Protein AF-A0A0F9RFZ1-F1 (afdb_monomer)

pLDDT: mean 83.33, std 10.8, range [53.25, 96.5]

Solvent-accessible surface area (backbone atoms only — not comparable to full-atom values): 6279 Å² total; per-residue (Å²): 114,75,69,63,62,74,68,55,58,34,68,57,28,31,51,51,13,27,52,28,48,44,48,43,53,48,47,67,74,68,56,84,63,95,45,73,70,57,48,46,65,70,37,46,63,35,52,51,48,19,53,51,15,44,50,47,15,57,70,62,29,96,38,65,69,56,31,49,39,51,38,53,52,47,37,49,51,40,46,54,51,41,28,58,75,74,68,67,49,80,86,48,68,68,60,56,50,54,50,52,53,49,55,53,51,44,49,38,44,74,73,61,77,48,131

Foldseek 3Di:
DVVVLVVDDLLVLLLQLLLLVLVLVLCVQPPDDPDPVVNCVVNVVSVVSNVRSLVSLCVRPPHNLLSVLSSVLSNLVSVVCSCVPPVVHDDDVVSVVVNVVSVVVNVCVVVVVDD

Mean predicted aligned error: 7.67 Å

Sequence (115 aa):
MVQFFNAVPWWMYSIIANVAIAFVEYTNRTAKFEHFGEQIWAMWPLILISQFGLFYTWRDGPSFMYAWAFFTTGNIMCRVVSSHFFVGEKLTMTVGFGIALIILGGHFVREGIIK

Structure (mmCIF, N/CA/C/O backbone):
data_AF-A0A0F9RFZ1-F1
#
_entry.id   AF-A0A0F9RFZ1-F1
#
loop_
_atom_site.group_PDB
_atom_site.id
_atom_site.type_symbol
_atom_site.label_atom_id
_atom_site.label_alt_id
_atom_site.label_comp_id
_atom_site.label_asym_id
_atom_site.label_entity_id
_atom_site.label_seq_id
_atom_site.pdbx_PDB_ins_code
_atom_site.Cartn_x
_atom_site.Cartn_y
_atom_site.Cartn_z
_atom_site.occupancy
_atom_site.B_iso_or_equiv
_atom_site.auth_seq_id
_atom_site.auth_comp_id
_atom_site.auth_asym_id
_atom_site.auth_atom_id
_atom_site.pdbx_PDB_model_num
ATOM 1 N N . MET A 1 1 ? 21.235 10.479 -0.027 1.00 54.78 1 MET A N 1
ATOM 2 C CA . MET A 1 1 ? 19.812 10.083 0.109 1.00 54.78 1 MET A CA 1
ATOM 3 C C . MET A 1 1 ? 19.216 9.535 -1.186 1.00 54.78 1 MET A C 1
ATOM 5 O O . MET A 1 1 ? 18.690 8.437 -1.137 1.00 54.78 1 MET A O 1
ATOM 9 N N . VAL A 1 2 ? 19.348 10.202 -2.342 1.00 55.00 2 VAL A N 1
ATOM 10 C CA . VAL A 1 2 ? 18.773 9.721 -3.626 1.00 55.00 2 VAL A CA 1
ATOM 11 C C . VAL A 1 2 ? 19.272 8.325 -4.049 1.00 55.00 2 VAL A C 1
ATOM 13 O O . VAL A 1 2 ? 18.493 7.517 -4.538 1.00 55.00 2 VAL A O 1
ATOM 16 N N . GLN A 1 3 ? 20.542 7.991 -3.792 1.00 56.34 3 GLN A N 1
ATOM 17 C CA . GLN A 1 3 ? 21.099 6.668 -4.124 1.00 56.34 3 GLN A CA 1
ATOM 18 C C . GLN A 1 3 ? 20.525 5.505 -3.299 1.00 56.34 3 GLN A C 1
ATOM 20 O O . GLN A 1 3 ? 20.483 4.391 -3.804 1.00 56.34 3 GLN A O 1
ATOM 25 N N . PHE A 1 4 ? 20.066 5.742 -2.063 1.00 60.62 4 PHE A N 1
ATOM 26 C CA . PHE A 1 4 ? 19.511 4.670 -1.225 1.00 60.62 4 PHE A CA 1
ATOM 27 C C . PHE A 1 4 ? 18.162 4.184 -1.770 1.00 60.62 4 PHE A C 1
ATOM 29 O O . PHE A 1 4 ? 17.901 2.988 -1.806 1.00 60.62 4 PHE A O 1
ATOM 36 N N . PHE A 1 5 ? 17.334 5.105 -2.268 1.00 59.44 5 PHE A N 1
ATOM 37 C CA . PHE A 1 5 ? 16.028 4.768 -2.835 1.00 59.44 5 PHE A CA 1
ATOM 38 C C . PHE A 1 5 ? 16.141 4.043 -4.186 1.00 59.44 5 PHE A C 1
ATOM 40 O O . PHE A 1 5 ? 15.360 3.149 -4.471 1.00 59.44 5 PHE A O 1
ATOM 47 N N . ASN A 1 6 ? 17.176 4.310 -4.982 1.00 63.91 6 ASN A N 1
ATOM 48 C CA . ASN A 1 6 ? 17.389 3.556 -6.223 1.00 63.91 6 ASN A CA 1
ATOM 49 C C . ASN A 1 6 ? 17.886 2.113 -5.997 1.00 63.91 6 ASN A C 1
ATOM 51 O O . ASN A 1 6 ? 17.904 1.331 -6.944 1.00 63.91 6 ASN A O 1
ATOM 55 N N . ALA A 1 7 ? 18.304 1.753 -4.777 1.00 75.50 7 ALA A N 1
ATOM 56 C CA . ALA A 1 7 ? 18.739 0.393 -4.449 1.00 75.50 7 ALA A CA 1
ATOM 57 C C . ALA A 1 7 ? 17.578 -0.525 -4.033 1.00 75.50 7 ALA A C 1
ATOM 59 O O . ALA A 1 7 ? 17.733 -1.746 -4.023 1.00 75.50 7 ALA A O 1
ATOM 60 N N . VAL A 1 8 ? 16.425 0.047 -3.674 1.00 85.62 8 VAL A N 1
ATOM 61 C CA . VAL A 1 8 ? 15.260 -0.722 -3.241 1.00 85.62 8 VAL A CA 1
ATOM 62 C C . VAL A 1 8 ? 14.476 -1.169 -4.481 1.00 85.62 8 VAL A C 1
ATOM 64 O O . VAL A 1 8 ? 14.077 -0.332 -5.288 1.00 85.62 8 VAL A O 1
ATOM 67 N N . PRO A 1 9 ? 14.223 -2.476 -4.659 1.00 91.69 9 PRO A N 1
ATOM 68 C CA . PRO A 1 9 ? 13.394 -2.966 -5.751 1.00 91.69 9 PRO A CA 1
ATOM 69 C C . PRO A 1 9 ? 11.991 -2.342 -5.753 1.00 91.69 9 PRO A C 1
ATOM 71 O O . PRO A 1 9 ? 11.353 -2.243 -4.704 1.00 91.69 9 PRO A O 1
ATOM 74 N N . TRP A 1 10 ? 11.467 -2.010 -6.939 1.00 92.50 10 TRP A N 1
ATOM 75 C CA . TRP A 1 10 ? 10.146 -1.378 -7.114 1.00 92.50 10 TRP A CA 1
ATOM 76 C C . TRP A 1 10 ? 9.013 -2.119 -6.369 1.00 92.50 10 TRP A C 1
ATOM 78 O O . TRP A 1 10 ? 8.128 -1.499 -5.784 1.00 92.50 10 TRP A O 1
ATOM 88 N N . TRP A 1 11 ? 9.062 -3.456 -6.325 1.00 90.50 11 TRP A N 1
ATOM 89 C CA . TRP A 1 11 ? 8.041 -4.285 -5.677 1.00 90.50 11 TRP A CA 1
ATOM 90 C C . TRP A 1 11 ? 8.035 -4.143 -4.148 1.00 90.50 11 TRP A C 1
ATOM 92 O O . TRP A 1 11 ? 6.986 -4.309 -3.526 1.00 90.50 11 TRP A O 1
ATOM 102 N N . MET A 1 12 ? 9.164 -3.787 -3.523 1.00 94.50 12 MET A N 1
ATOM 103 C CA . MET A 1 12 ? 9.220 -3.537 -2.078 1.00 94.50 12 MET A CA 1
ATOM 104 C C . MET A 1 12 ? 8.434 -2.281 -1.705 1.00 94.50 12 MET A C 1
ATOM 106 O O . MET A 1 12 ? 7.746 -2.272 -0.685 1.00 94.50 12 MET A O 1
ATOM 110 N N . TYR A 1 13 ? 8.466 -1.248 -2.548 1.00 94.25 13 TYR A N 1
ATOM 111 C CA . TYR A 1 13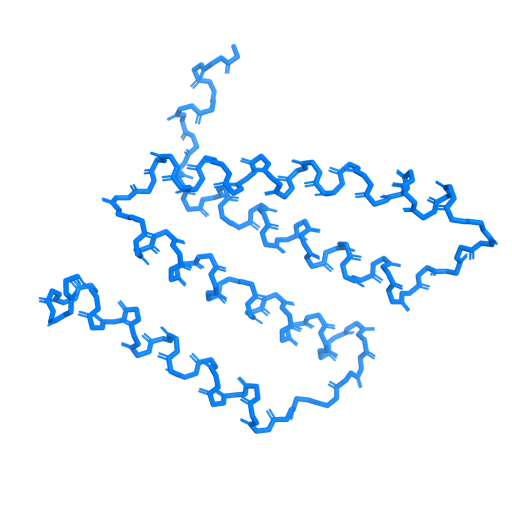 ? 7.640 -0.056 -2.354 1.00 94.25 13 TYR A CA 1
ATOM 112 C C . TYR A 1 13 ? 6.147 -0.377 -2.400 1.00 94.25 13 TYR A C 1
ATOM 114 O O . TYR A 1 13 ? 5.374 0.185 -1.623 1.00 94.25 13 TYR A O 1
ATOM 122 N N . SER A 1 14 ? 5.756 -1.335 -3.241 1.00 93.81 14 SER A N 1
ATOM 123 C CA . SER A 1 14 ? 4.372 -1.799 -3.322 1.00 93.81 14 SER A CA 1
ATOM 124 C C . SER A 1 14 ? 3.940 -2.512 -2.042 1.00 93.81 14 SER A C 1
ATOM 126 O O . SER A 1 14 ? 2.832 -2.297 -1.549 1.00 93.81 14 SER A O 1
ATOM 128 N N . ILE A 1 15 ? 4.831 -3.317 -1.453 1.00 94.75 15 ILE A N 1
ATOM 129 C CA . ILE A 1 15 ? 4.591 -3.962 -0.156 1.00 94.75 15 ILE A CA 1
ATOM 130 C C . ILE A 1 15 ? 4.449 -2.906 0.943 1.00 94.75 15 ILE A C 1
ATOM 132 O O . ILE A 1 15 ? 3.479 -2.949 1.695 1.00 94.75 15 ILE A O 1
ATOM 136 N N . ILE A 1 16 ? 5.367 -1.936 1.011 1.00 95.31 16 ILE A N 1
ATOM 137 C CA . ILE A 1 16 ? 5.316 -0.845 1.999 1.00 95.31 16 ILE A CA 1
ATOM 138 C C . ILE A 1 16 ? 3.995 -0.079 1.887 1.00 95.31 16 ILE A C 1
ATOM 140 O O . ILE A 1 16 ? 3.338 0.155 2.902 1.00 95.31 16 ILE A O 1
ATOM 144 N N . ALA A 1 17 ? 3.576 0.263 0.665 1.00 95.44 17 ALA A N 1
ATOM 145 C CA . ALA A 1 17 ? 2.311 0.948 0.434 1.00 95.44 17 ALA A CA 1
ATOM 146 C C . ALA A 1 17 ? 1.115 0.123 0.922 1.00 95.44 17 ALA A C 1
ATOM 148 O O . ALA A 1 17 ? 0.255 0.641 1.628 1.00 95.44 17 ALA A O 1
ATOM 149 N N . ASN A 1 18 ? 1.073 -1.168 0.593 1.00 95.62 18 ASN A N 1
ATOM 150 C CA . ASN A 1 18 ? -0.022 -2.047 0.993 1.00 95.62 18 ASN A CA 1
ATOM 151 C C . ASN A 1 18 ? -0.106 -2.257 2.505 1.00 95.62 18 ASN A C 1
ATOM 153 O O . ASN A 1 18 ? -1.199 -2.203 3.066 1.00 95.62 18 ASN A O 1
ATOM 157 N N . VAL A 1 19 ? 1.035 -2.433 3.173 1.00 93.69 19 VAL A N 1
ATOM 158 C CA . VAL A 1 19 ? 1.092 -2.536 4.635 1.00 93.69 19 VAL A CA 1
ATOM 159 C C . VAL A 1 19 ? 0.607 -1.237 5.276 1.00 93.69 19 VAL A C 1
ATOM 161 O O . VAL A 1 19 ? -0.248 -1.283 6.156 1.00 93.69 19 VAL A O 1
ATOM 164 N N . ALA A 1 20 ? 1.081 -0.079 4.810 1.00 95.25 20 ALA A N 1
ATOM 165 C CA . ALA A 1 20 ? 0.648 1.212 5.337 1.00 95.25 20 ALA A CA 1
ATOM 166 C C . ALA A 1 20 ? -0.866 1.428 5.170 1.00 95.25 20 ALA A C 1
ATOM 168 O O . ALA A 1 20 ? -1.529 1.822 6.127 1.00 95.25 20 ALA A O 1
ATOM 169 N N . ILE A 1 21 ? -1.433 1.086 4.007 1.00 93.75 21 ILE A N 1
ATOM 170 C CA . ILE A 1 21 ? -2.882 1.154 3.757 1.00 93.75 21 ILE A CA 1
ATOM 171 C C . ILE A 1 21 ? -3.651 0.216 4.691 1.00 93.75 21 ILE A C 1
ATOM 173 O O . ILE A 1 21 ? -4.668 0.614 5.257 1.00 93.75 21 ILE A O 1
ATOM 177 N N . ALA A 1 22 ? -3.165 -1.010 4.890 1.00 91.75 22 ALA A N 1
ATOM 178 C CA . ALA A 1 22 ? -3.795 -1.961 5.801 1.00 91.75 22 ALA A CA 1
ATOM 179 C C . ALA A 1 22 ? -3.790 -1.454 7.250 1.00 91.75 22 ALA A C 1
ATOM 181 O O . ALA A 1 22 ? -4.783 -1.614 7.958 1.00 91.75 22 ALA A O 1
ATOM 182 N N . PHE A 1 23 ? -2.711 -0.786 7.673 1.00 92.00 23 PHE A N 1
ATOM 183 C CA . PHE A 1 23 ? -2.657 -0.108 8.966 1.00 92.00 23 PHE A CA 1
ATOM 184 C C . PHE A 1 23 ? -3.620 1.079 9.042 1.00 92.00 23 PHE A C 1
ATOM 186 O O . PHE A 1 23 ? -4.287 1.216 10.060 1.00 92.00 23 PHE A O 1
ATOM 193 N N . VAL A 1 24 ? -3.766 1.893 7.988 1.00 91.38 24 VAL A N 1
ATOM 194 C CA . VAL A 1 24 ? -4.792 2.957 7.956 1.00 91.38 24 VAL A CA 1
ATOM 195 C C . VAL A 1 24 ? -6.180 2.359 8.158 1.00 91.38 24 VAL A C 1
ATOM 197 O O . VAL A 1 24 ? -6.938 2.853 8.989 1.00 91.38 24 VAL A O 1
ATOM 200 N N . GLU A 1 25 ? -6.512 1.282 7.441 1.00 88.31 25 GLU A N 1
ATOM 201 C CA . GLU A 1 25 ? -7.801 0.604 7.590 1.00 88.31 25 GLU A CA 1
ATOM 202 C C . GLU A 1 25 ? -7.984 0.049 9.010 1.00 88.31 25 GLU A C 1
ATOM 204 O O . GLU A 1 25 ? -9.035 0.253 9.620 1.00 88.31 25 GLU A O 1
ATOM 209 N N . TYR A 1 26 ? -6.958 -0.602 9.560 1.00 87.00 26 TYR A N 1
ATOM 210 C CA . TYR A 1 26 ? -6.978 -1.120 10.924 1.00 87.00 26 TYR A CA 1
ATOM 211 C C . TYR A 1 26 ? -7.193 -0.003 11.951 1.00 87.00 26 TYR A C 1
ATOM 213 O O . TYR A 1 26 ? -8.100 -0.098 12.780 1.00 87.00 26 TYR A O 1
ATOM 221 N N . THR A 1 27 ? -6.417 1.080 11.877 1.00 88.81 27 THR A N 1
ATOM 222 C CA . THR A 1 27 ? -6.549 2.242 12.761 1.00 88.81 27 THR A CA 1
ATOM 223 C C . THR A 1 27 ? -7.932 2.869 12.622 1.00 88.81 27 THR A C 1
ATOM 225 O O . THR A 1 27 ? -8.551 3.175 13.633 1.00 88.81 27 THR A O 1
ATOM 228 N N . ASN A 1 28 ? -8.472 2.979 11.404 1.00 86.25 28 ASN A N 1
ATOM 229 C CA . ASN A 1 28 ? -9.817 3.513 11.172 1.00 86.25 28 ASN A CA 1
ATOM 230 C C . ASN A 1 28 ? -10.920 2.684 11.836 1.00 86.25 28 ASN A C 1
ATOM 232 O O . ASN A 1 28 ? -11.936 3.227 12.255 1.00 86.25 28 ASN A O 1
ATOM 236 N N . ARG A 1 29 ? -10.746 1.361 11.885 1.00 82.88 29 ARG A N 1
ATOM 237 C CA . ARG A 1 29 ? -11.761 0.433 12.396 1.00 82.88 29 ARG A CA 1
ATOM 238 C C . ARG A 1 29 ? -11.646 0.172 13.895 1.00 82.88 29 ARG A C 1
ATOM 240 O O . ARG A 1 29 ? -12.646 -0.169 14.518 1.00 82.88 29 ARG A O 1
ATOM 247 N N . THR A 1 30 ? -10.448 0.285 14.465 1.00 84.31 30 THR A N 1
ATOM 248 C CA . THR A 1 30 ? -10.181 -0.099 15.862 1.00 84.31 30 THR A CA 1
ATOM 249 C C . THR A 1 30 ? -9.981 1.081 16.800 1.00 84.31 30 THR A C 1
ATOM 251 O O . THR A 1 30 ? -10.347 0.986 17.973 1.00 84.31 30 THR A O 1
ATOM 254 N N . ALA A 1 31 ? -9.423 2.193 16.319 1.00 86.00 31 ALA A N 1
ATOM 255 C CA . ALA A 1 31 ? -9.207 3.353 17.164 1.00 86.00 31 ALA A CA 1
ATOM 256 C C . ALA A 1 31 ? -10.518 4.125 17.343 1.00 86.00 31 ALA A C 1
ATOM 258 O O . ALA A 1 31 ? -11.236 4.421 16.388 1.00 86.00 31 ALA A O 1
ATOM 259 N N . LYS A 1 32 ? -10.826 4.458 18.596 1.00 85.38 32 LYS A N 1
ATOM 260 C CA . LYS A 1 32 ? -11.928 5.351 18.947 1.00 85.38 32 LYS A CA 1
ATOM 261 C C . LYS A 1 32 ? -11.350 6.751 19.092 1.00 85.38 32 LYS A C 1
ATOM 263 O O . LYS A 1 32 ? -10.743 7.049 20.114 1.00 85.38 32 LYS A O 1
ATOM 268 N N . PHE A 1 33 ? -11.488 7.565 18.054 1.00 87.44 33 PHE A N 1
ATOM 269 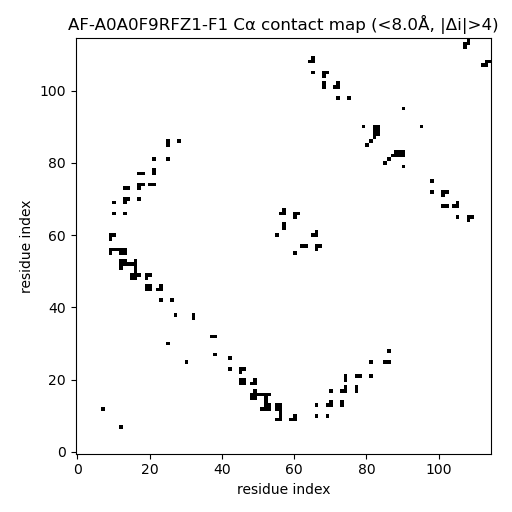C CA . PHE A 1 33 ? -11.107 8.974 18.104 1.00 87.44 33 PHE A CA 1
ATOM 270 C C . PHE A 1 33 ? -12.298 9.802 18.582 1.00 87.44 33 PHE A C 1
ATOM 272 O O . PHE A 1 33 ? -13.412 9.613 18.092 1.00 87.44 33 PHE A O 1
ATOM 279 N N . GLU A 1 34 ? -12.073 10.712 19.527 1.00 87.06 34 GLU A N 1
ATOM 280 C CA . GLU A 1 34 ? -13.122 11.614 20.021 1.00 87.06 34 GLU A CA 1
ATOM 281 C C . GLU A 1 34 ? -13.300 12.808 19.078 1.00 87.06 34 GLU A C 1
ATOM 283 O O . GLU A 1 34 ? -14.395 13.362 18.932 1.00 87.06 34 GLU A O 1
ATOM 288 N N . HIS A 1 35 ? -12.224 13.174 18.376 1.00 89.62 35 HIS A N 1
ATOM 289 C CA . HIS A 1 35 ? -12.194 14.305 17.466 1.00 89.62 35 HIS A CA 1
ATOM 290 C C . HIS A 1 35 ? -11.587 13.946 16.110 1.00 89.62 35 HIS A C 1
ATOM 292 O O . HIS A 1 35 ? -10.594 13.228 16.000 1.00 89.62 35 HIS A O 1
ATOM 298 N N . PHE A 1 36 ? -12.141 14.541 15.052 1.00 86.38 36 PHE A N 1
ATOM 299 C CA . PHE A 1 36 ? -11.659 14.362 13.680 1.00 86.38 36 PHE A CA 1
ATOM 300 C C . PHE A 1 36 ? -10.172 14.725 13.511 1.00 86.38 36 PHE A C 1
ATOM 302 O O . PHE A 1 36 ? -9.448 14.072 12.762 1.00 86.38 36 PHE A O 1
ATOM 309 N N . GLY A 1 37 ? -9.693 15.740 14.239 1.00 88.75 37 GLY A N 1
ATOM 310 C CA . GLY A 1 37 ? -8.287 16.147 14.193 1.00 88.75 37 GLY A CA 1
ATOM 311 C C . GLY A 1 37 ? -7.329 15.050 14.664 1.00 88.75 37 GLY A C 1
ATOM 312 O O . GLY A 1 37 ? -6.281 14.853 14.056 1.00 88.75 37 GLY A O 1
ATOM 313 N N . GLU A 1 38 ? -7.702 14.295 15.697 1.00 88.75 38 GLU A N 1
ATOM 314 C CA . GLU A 1 38 ? -6.894 13.190 16.228 1.00 88.75 38 GLU A CA 1
ATOM 315 C C . GLU A 1 38 ? -6.796 12.045 15.221 1.00 88.75 38 GLU A C 1
ATOM 317 O O . GLU A 1 38 ? -5.712 11.504 14.996 1.00 88.75 38 GLU A O 1
ATOM 322 N N . GLN A 1 39 ? -7.912 11.736 14.553 1.00 87.38 39 GLN A N 1
ATOM 323 C CA . GLN A 1 39 ? -7.957 10.737 13.490 1.00 87.38 39 GLN A CA 1
ATOM 324 C C . GLN A 1 39 ? -7.028 11.114 12.331 1.00 87.38 39 GLN A C 1
ATOM 326 O O . GLN A 1 39 ? -6.243 10.279 11.879 1.00 87.38 39 GLN A O 1
ATOM 331 N N . ILE A 1 40 ? -7.069 12.375 11.878 1.00 89.81 40 ILE A N 1
ATOM 332 C CA . ILE A 1 40 ? -6.157 12.862 10.835 1.00 89.81 40 ILE A CA 1
ATOM 333 C C . ILE A 1 40 ? -4.712 12.701 11.288 1.00 89.81 40 ILE A C 1
ATOM 335 O O . ILE A 1 40 ? -3.922 12.108 10.559 1.00 89.81 40 ILE A O 1
ATOM 339 N N . TRP A 1 41 ? -4.352 13.200 12.471 1.00 90.25 41 TRP A N 1
ATOM 340 C CA . TRP A 1 41 ? -2.964 13.165 12.934 1.00 90.25 41 TRP A CA 1
ATOM 341 C C . TRP A 1 41 ? -2.421 11.744 13.074 1.00 90.25 41 TRP A C 1
ATOM 343 O O . TRP A 1 41 ? -1.267 11.500 12.722 1.00 90.25 41 TRP A O 1
ATOM 353 N N . ALA A 1 42 ? -3.251 10.802 13.521 1.00 89.69 42 ALA A N 1
ATOM 354 C CA . ALA A 1 42 ? -2.873 9.398 13.622 1.00 89.69 42 ALA A CA 1
ATOM 355 C C . ALA A 1 42 ? -2.699 8.729 12.246 1.00 89.69 42 ALA A C 1
ATOM 357 O O . ALA A 1 42 ? -1.793 7.917 12.059 1.00 89.69 42 ALA A O 1
ATOM 358 N N . MET A 1 43 ? -3.545 9.063 11.268 1.00 92.88 43 MET A N 1
ATOM 359 C CA . MET A 1 43 ? -3.529 8.428 9.944 1.00 92.88 43 MET A CA 1
ATOM 360 C C . MET A 1 43 ? -2.571 9.078 8.953 1.00 92.88 43 MET A C 1
ATOM 362 O O . MET A 1 43 ? -2.081 8.410 8.042 1.00 92.88 43 MET A O 1
ATOM 366 N N . TRP A 1 44 ? -2.301 10.372 9.104 1.00 94.00 44 TRP A N 1
ATOM 367 C CA . TRP A 1 44 ? -1.550 11.163 8.136 1.00 94.00 44 TRP A CA 1
ATOM 368 C C . TRP A 1 44 ? -0.169 10.581 7.801 1.00 94.00 44 TRP A C 1
ATOM 370 O O . TRP A 1 44 ? 0.130 10.445 6.612 1.00 94.00 44 TRP A O 1
ATOM 380 N N . PRO A 1 45 ? 0.654 10.139 8.776 1.00 94.56 45 PRO A N 1
ATOM 381 C CA . PRO A 1 45 ? 1.944 9.526 8.470 1.00 94.56 45 PRO A CA 1
ATOM 382 C C . PRO A 1 45 ? 1.801 8.266 7.612 1.00 94.56 45 PRO A C 1
ATOM 384 O O . PRO A 1 45 ? 2.549 8.076 6.655 1.00 94.56 45 PRO A O 1
ATOM 387 N N . LEU A 1 46 ? 0.805 7.428 7.910 1.00 94.81 46 LEU A N 1
ATOM 388 C CA . LEU A 1 46 ? 0.549 6.197 7.166 1.00 94.81 46 LEU A CA 1
ATOM 389 C C . LEU A 1 46 ? 0.069 6.498 5.744 1.00 94.81 46 LEU A C 1
ATOM 391 O O . LEU A 1 46 ? 0.529 5.864 4.795 1.00 94.81 46 LEU A O 1
ATOM 395 N N . ILE A 1 47 ? -0.796 7.499 5.573 1.00 94.25 47 ILE A N 1
ATOM 396 C CA . ILE A 1 47 ? -1.244 7.953 4.252 1.00 94.25 47 ILE A CA 1
ATOM 397 C C . ILE A 1 47 ? -0.046 8.4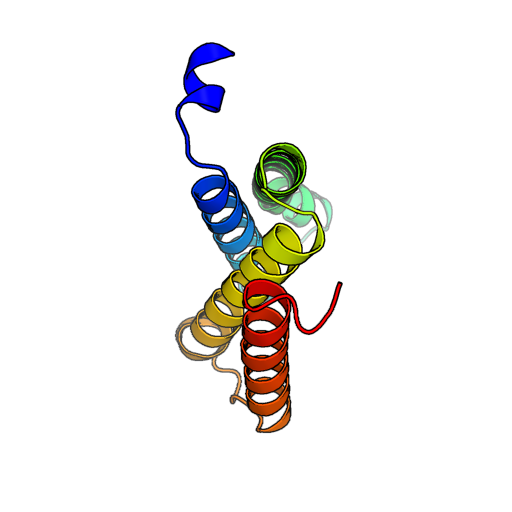42 3.431 1.00 94.2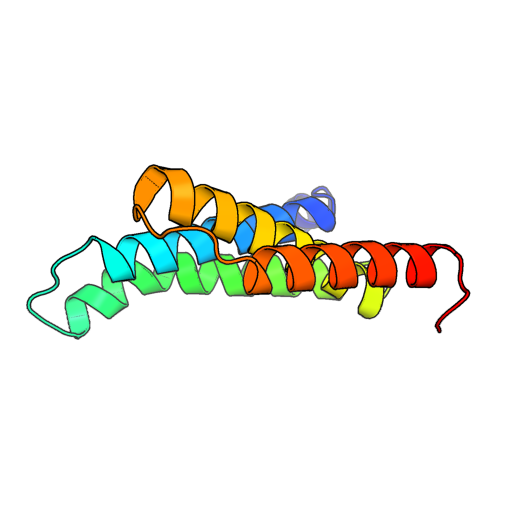5 47 ILE A C 1
ATOM 399 O O . ILE A 1 47 ? 0.109 8.026 2.285 1.00 94.25 47 ILE A O 1
ATOM 403 N N . LEU A 1 48 ? 0.842 9.254 4.009 1.00 96.50 48 LEU A N 1
ATOM 404 C CA . LEU A 1 48 ? 2.039 9.732 3.310 1.00 96.50 48 LEU A CA 1
ATOM 405 C C . LEU A 1 48 ? 2.982 8.588 2.916 1.00 96.50 48 LEU A C 1
ATOM 407 O O . LEU A 1 48 ? 3.466 8.565 1.785 1.00 96.50 48 LEU A O 1
ATOM 411 N N . ILE A 1 49 ? 3.200 7.611 3.802 1.00 95.88 49 ILE A N 1
ATOM 412 C CA . ILE A 1 49 ? 3.988 6.406 3.493 1.00 95.88 49 ILE A CA 1
ATOM 413 C C . ILE A 1 49 ? 3.339 5.616 2.347 1.00 95.88 49 ILE A C 1
ATOM 415 O O . ILE A 1 49 ? 4.035 5.158 1.440 1.00 95.88 49 ILE A O 1
ATOM 419 N N . SER A 1 50 ? 2.009 5.508 2.350 1.00 95.25 50 SER A N 1
ATOM 420 C CA . SER A 1 50 ? 1.239 4.840 1.295 1.00 95.25 50 SER A CA 1
ATOM 421 C C . SER A 1 50 ? 1.445 5.518 -0.060 1.00 95.25 50 SER A C 1
ATOM 423 O O . SER A 1 50 ? 1.769 4.853 -1.043 1.00 95.25 50 SER A O 1
ATOM 425 N N . GLN A 1 51 ? 1.305 6.848 -0.108 1.00 94.94 51 GLN A N 1
ATOM 426 C CA . GLN A 1 51 ? 1.488 7.640 -1.329 1.00 94.94 51 GLN A CA 1
ATOM 427 C C . GLN A 1 51 ? 2.930 7.573 -1.835 1.00 94.94 51 GLN A C 1
ATOM 429 O O . GLN A 1 51 ? 3.158 7.424 -3.034 1.00 94.94 51 GLN A O 1
ATOM 434 N N . PHE A 1 52 ? 3.905 7.617 -0.926 1.00 94.81 52 PHE A N 1
ATOM 435 C CA . PHE A 1 52 ? 5.315 7.467 -1.265 1.00 94.81 52 PHE A CA 1
ATOM 436 C C . PHE A 1 52 ? 5.601 6.092 -1.880 1.00 94.81 52 PHE A C 1
ATOM 438 O O . PHE A 1 52 ? 6.177 6.009 -2.962 1.00 94.81 52 PHE A O 1
ATOM 445 N N . GLY A 1 53 ? 5.159 5.007 -1.237 1.00 94.25 53 GLY A N 1
ATOM 446 C CA . GLY A 1 53 ? 5.348 3.655 -1.761 1.00 94.25 53 GLY A CA 1
ATOM 447 C C . GLY A 1 53 ? 4.654 3.451 -3.111 1.00 94.25 53 GLY A C 1
ATOM 448 O O . GLY A 1 53 ? 5.246 2.892 -4.034 1.00 94.25 53 GLY A O 1
ATOM 449 N N . LEU A 1 54 ? 3.437 3.977 -3.275 1.00 94.06 54 LEU A N 1
ATOM 450 C CA . LEU A 1 54 ? 2.741 3.966 -4.561 1.00 94.06 54 LEU A CA 1
ATOM 451 C C . LEU A 1 54 ? 3.556 4.691 -5.631 1.00 94.06 54 LEU A C 1
ATOM 453 O O . LEU A 1 54 ? 3.834 4.099 -6.669 1.00 94.06 54 LEU A O 1
ATOM 457 N N . PHE A 1 55 ? 3.996 5.923 -5.374 1.00 94.62 55 PHE A N 1
ATOM 458 C CA . PHE A 1 55 ? 4.754 6.711 -6.344 1.00 94.62 55 PHE A CA 1
ATOM 459 C C . PHE A 1 55 ? 5.959 5.944 -6.910 1.00 94.62 55 PHE A C 1
ATOM 461 O O . PHE A 1 55 ? 6.087 5.831 -8.127 1.00 94.62 55 PHE A O 1
ATOM 468 N N . TYR A 1 56 ? 6.795 5.349 -6.053 1.00 93.12 56 TYR A N 1
ATOM 469 C CA . TYR A 1 56 ? 7.956 4.574 -6.510 1.00 93.12 56 TYR A CA 1
ATOM 470 C C . TYR A 1 56 ? 7.568 3.255 -7.189 1.00 93.12 56 TYR A C 1
ATOM 472 O O . TYR A 1 56 ? 8.204 2.861 -8.163 1.00 93.12 56 TYR A O 1
ATOM 480 N N . THR A 1 57 ? 6.481 2.612 -6.753 1.00 94.25 57 THR A N 1
ATOM 481 C CA . THR A 1 57 ? 5.944 1.410 -7.415 1.00 94.25 57 THR A CA 1
ATOM 482 C C . THR A 1 57 ? 5.564 1.693 -8.868 1.00 94.25 57 THR A C 1
ATOM 484 O O . THR A 1 57 ? 5.901 0.915 -9.757 1.00 94.25 57 THR A O 1
ATOM 487 N N . TRP A 1 58 ? 4.867 2.805 -9.116 1.00 92.81 58 TRP A N 1
ATOM 488 C CA . TRP A 1 58 ? 4.424 3.192 -10.456 1.00 92.81 58 TRP A CA 1
ATOM 489 C C . TRP A 1 58 ? 5.549 3.780 -11.309 1.00 92.81 58 TRP A C 1
ATOM 491 O O . TRP A 1 58 ? 5.560 3.569 -12.517 1.00 92.81 58 TRP A O 1
ATOM 501 N N . ARG A 1 59 ? 6.488 4.507 -10.691 1.00 92.56 59 ARG A N 1
ATOM 502 C CA . ARG A 1 59 ? 7.634 5.123 -11.373 1.00 92.56 59 ARG A CA 1
ATOM 503 C C . ARG A 1 59 ? 8.638 4.085 -11.874 1.00 92.56 59 ARG A C 1
ATOM 505 O O . ARG A 1 59 ? 9.104 4.203 -13.001 1.00 92.56 59 ARG A O 1
ATOM 512 N N . ASP A 1 60 ? 8.968 3.105 -11.033 1.00 92.00 60 ASP A N 1
ATOM 513 C CA . ASP A 1 60 ? 10.052 2.145 -11.289 1.00 92.00 60 ASP A CA 1
ATOM 514 C C . ASP A 1 60 ? 9.542 0.768 -11.748 1.00 92.00 60 ASP A C 1
ATOM 516 O O . ASP A 1 60 ? 10.33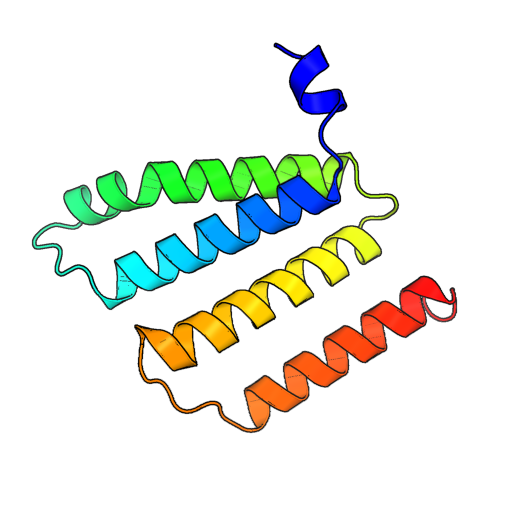1 -0.130 -12.050 1.00 92.00 60 ASP A O 1
ATOM 520 N N . GLY A 1 61 ? 8.220 0.580 -11.786 1.00 89.12 61 GLY A N 1
ATOM 521 C CA . GLY A 1 61 ? 7.595 -0.637 -12.284 1.00 89.12 61 GLY A CA 1
ATOM 522 C C . GLY A 1 61 ? 7.844 -0.838 -13.788 1.00 89.12 61 GLY A C 1
ATOM 523 O O . GLY A 1 61 ? 7.855 0.129 -14.548 1.00 89.12 61 GLY A O 1
ATOM 524 N N . PRO A 1 62 ? 8.000 -2.089 -14.262 1.00 88.25 62 PRO A N 1
ATOM 525 C CA . PRO A 1 62 ? 8.314 -2.373 -15.668 1.00 88.25 62 PRO A CA 1
ATOM 526 C C . PRO A 1 62 ? 7.181 -1.990 -16.632 1.00 88.25 62 PRO A C 1
ATOM 528 O O . PRO A 1 62 ? 7.423 -1.715 -17.803 1.00 88.25 62 PRO A O 1
ATOM 531 N N . SER A 1 63 ? 5.938 -1.974 -16.148 1.00 87.94 63 SER A N 1
ATOM 532 C CA . SER A 1 63 ? 4.787 -1.402 -16.840 1.00 87.94 63 SER A CA 1
ATOM 533 C C . SER A 1 63 ? 3.751 -0.937 -15.821 1.00 87.94 63 SER A C 1
ATOM 5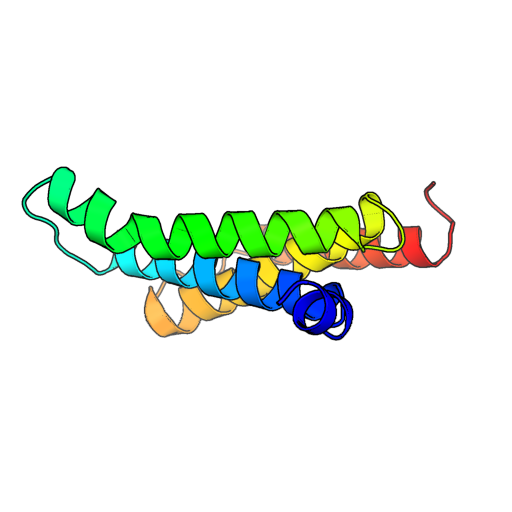35 O O . SER A 1 63 ? 3.655 -1.494 -14.722 1.00 87.94 63 SER A O 1
ATOM 537 N N . PHE A 1 64 ? 2.943 0.055 -16.202 1.00 86.75 64 PHE A N 1
ATOM 538 C CA . PHE A 1 64 ? 1.834 0.546 -15.382 1.00 86.75 64 PHE A CA 1
ATOM 539 C C . PHE A 1 64 ? 0.895 -0.605 -14.990 1.00 86.75 64 PHE A C 1
ATOM 541 O O . PHE A 1 64 ? 0.576 -0.783 -13.819 1.00 86.75 64 PHE A O 1
ATOM 548 N N . MET A 1 65 ? 0.517 -1.452 -15.952 1.00 85.06 65 MET A N 1
ATOM 549 C CA . MET A 1 65 ? -0.414 -2.552 -15.702 1.00 85.06 65 MET A CA 1
ATOM 550 C C . MET A 1 65 ? 0.166 -3.626 -14.770 1.00 85.06 65 MET A C 1
ATOM 552 O O . MET A 1 65 ? -0.553 -4.152 -13.922 1.00 85.06 65 MET A O 1
ATOM 556 N N . TYR A 1 66 ? 1.466 -3.916 -14.858 1.00 83.00 66 TYR A N 1
ATOM 557 C CA . TYR A 1 66 ? 2.108 -4.874 -13.958 1.00 83.00 66 TYR A CA 1
ATOM 558 C C . TYR A 1 66 ? 2.267 -4.320 -12.537 1.00 83.00 66 TYR A C 1
ATOM 560 O O . TYR A 1 66 ? 1.966 -5.017 -11.568 1.00 83.00 66 TYR A O 1
ATOM 568 N N . ALA A 1 67 ? 2.672 -3.054 -12.405 1.00 89.38 67 ALA A N 1
ATOM 569 C CA . ALA A 1 67 ? 2.737 -2.359 -11.121 1.00 89.38 67 ALA A CA 1
ATOM 570 C C . ALA A 1 67 ? 1.359 -2.312 -10.439 1.00 89.38 67 ALA A C 1
ATOM 572 O O . ALA A 1 67 ? 1.240 -2.624 -9.252 1.00 89.38 67 ALA A O 1
ATOM 573 N N . TRP A 1 68 ? 0.313 -2.009 -11.213 1.00 87.81 68 TRP A N 1
ATOM 574 C CA . TRP A 1 68 ? -1.076 -2.043 -10.766 1.00 87.81 68 TRP A CA 1
ATOM 575 C C . TRP A 1 68 ? -1.500 -3.433 -10.295 1.00 87.81 68 TRP A C 1
ATOM 577 O O . TRP A 1 68 ? -2.022 -3.573 -9.192 1.00 87.81 68 TRP A O 1
ATOM 587 N N . ALA A 1 69 ? -1.267 -4.470 -11.105 1.00 86.44 69 ALA A N 1
ATOM 588 C CA . ALA A 1 69 ? -1.662 -5.835 -10.773 1.00 86.44 69 ALA A CA 1
ATOM 589 C C . ALA A 1 69 ? -0.965 -6.325 -9.496 1.00 86.44 69 ALA A C 1
ATOM 591 O O . ALA A 1 69 ? -1.605 -6.921 -8.627 1.00 86.44 69 ALA A O 1
ATOM 592 N N . PHE A 1 70 ? 0.328 -6.023 -9.347 1.00 89.00 70 PHE A N 1
ATOM 593 C CA . PHE A 1 70 ? 1.094 -6.370 -8.154 1.00 89.00 70 PHE A CA 1
ATOM 594 C C . PHE A 1 70 ? 0.576 -5.629 -6.915 1.00 89.00 70 PHE A C 1
ATOM 596 O O . PHE A 1 70 ? 0.312 -6.257 -5.888 1.00 89.00 70 PHE A O 1
ATOM 603 N N . PHE A 1 71 ? 0.356 -4.314 -7.027 1.00 91.81 71 PHE A N 1
ATOM 604 C CA . PHE A 1 71 ? -0.201 -3.512 -5.942 1.00 91.81 71 PHE A CA 1
ATOM 605 C C . PHE A 1 71 ? -1.579 -4.015 -5.517 1.00 91.81 71 PHE A C 1
ATOM 607 O O . PHE A 1 71 ? -1.783 -4.270 -4.334 1.00 91.81 71 PHE A O 1
ATOM 614 N N . THR A 1 72 ? -2.492 -4.215 -6.466 1.00 88.44 72 THR A N 1
ATOM 615 C CA . THR A 1 72 ? -3.846 -4.704 -6.195 1.00 88.44 72 THR A CA 1
ATOM 616 C C . THR A 1 72 ? -3.821 -6.084 -5.540 1.00 88.44 72 THR A C 1
ATOM 618 O O . THR A 1 72 ? -4.529 -6.313 -4.562 1.00 88.44 72 THR A O 1
ATOM 621 N N . THR A 1 73 ? -2.975 -6.996 -6.024 1.00 86.75 73 THR A N 1
ATOM 622 C CA . THR A 1 73 ? -2.826 -8.328 -5.420 1.00 86.75 73 THR A CA 1
ATOM 623 C C . THR A 1 73 ? -2.361 -8.217 -3.969 1.00 86.75 73 THR A C 1
ATOM 625 O O . THR A 1 73 ? -2.977 -8.803 -3.078 1.00 86.75 73 THR A O 1
ATOM 628 N N . GLY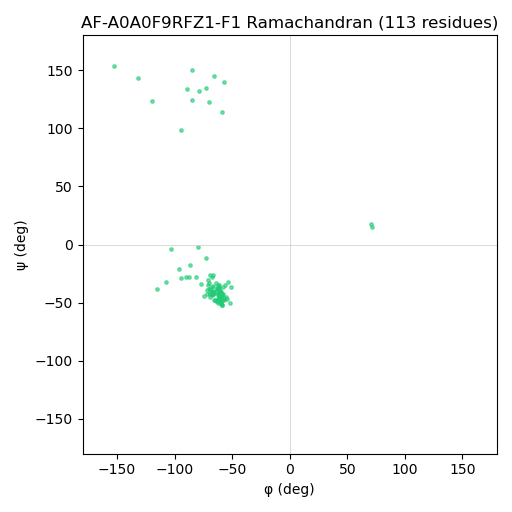 A 1 74 ? -1.319 -7.421 -3.707 1.00 89.62 74 GLY A N 1
ATOM 629 C CA . GLY A 1 74 ? -0.832 -7.169 -2.351 1.00 89.62 74 GLY A CA 1
ATOM 630 C C . GLY A 1 74 ? -1.895 -6.531 -1.456 1.00 89.62 74 GLY A C 1
ATOM 631 O O . GLY A 1 74 ? -2.073 -6.963 -0.320 1.00 89.62 74 GLY A O 1
ATOM 632 N N . ASN A 1 75 ? -2.654 -5.568 -1.984 1.00 90.19 75 ASN A N 1
ATOM 633 C CA . ASN A 1 75 ? -3.710 -4.879 -1.250 1.00 90.19 75 ASN A CA 1
ATOM 634 C C . ASN A 1 75 ? -4.774 -5.854 -0.774 1.00 90.19 75 ASN A C 1
ATOM 636 O O . ASN A 1 75 ? -5.150 -5.846 0.397 1.00 90.19 75 ASN A O 1
ATOM 640 N N . ILE A 1 76 ? -5.223 -6.730 -1.672 1.00 85.50 76 ILE A N 1
ATOM 641 C CA . ILE A 1 76 ? -6.247 -7.688 -1.309 1.00 85.50 76 ILE A CA 1
ATOM 642 C C . ILE A 1 76 ? -5.697 -8.713 -0.327 1.00 85.50 76 ILE A C 1
ATOM 644 O O . ILE A 1 76 ? -6.375 -9.000 0.649 1.00 85.50 76 ILE A O 1
ATOM 648 N N . MET A 1 77 ? -4.475 -9.215 -0.508 1.00 85.69 77 MET A N 1
ATOM 649 C CA . MET A 1 77 ? -3.869 -10.125 0.470 1.00 85.69 77 MET A CA 1
ATOM 650 C C . MET A 1 77 ? -3.809 -9.482 1.860 1.00 85.69 77 MET A C 1
ATOM 652 O O . MET A 1 77 ? -4.264 -10.083 2.833 1.00 85.69 77 MET A O 1
ATOM 656 N N . CYS A 1 78 ? -3.347 -8.233 1.955 1.00 87.44 78 CYS A N 1
ATOM 657 C CA . CYS A 1 78 ? -3.354 -7.480 3.206 1.00 87.44 78 CYS A CA 1
ATOM 658 C C . CYS A 1 78 ? -4.767 -7.295 3.767 1.00 87.44 78 CYS A C 1
ATOM 660 O O . CYS A 1 78 ? -4.957 -7.429 4.971 1.00 87.44 78 CYS A O 1
ATOM 662 N N . ARG A 1 79 ? -5.765 -7.036 2.919 1.00 83.44 79 ARG A N 1
ATOM 663 C CA . ARG A 1 79 ? -7.160 -6.872 3.337 1.00 83.44 79 ARG A CA 1
ATOM 664 C C . ARG A 1 79 ? -7.781 -8.177 3.824 1.00 83.44 79 ARG A C 1
ATOM 666 O O . ARG A 1 79 ? -8.433 -8.179 4.853 1.00 83.44 79 ARG A O 1
ATOM 673 N N . VAL A 1 80 ? -7.543 -9.289 3.135 1.00 82.62 80 VAL A N 1
ATOM 674 C CA . VAL A 1 80 ? -7.987 -10.634 3.530 1.00 82.62 80 VAL A CA 1
ATOM 675 C C . VAL A 1 80 ? -7.391 -11.008 4.881 1.00 82.62 80 VAL A C 1
ATOM 677 O O . VAL A 1 80 ? -8.126 -11.406 5.783 1.00 82.62 80 VAL A O 1
ATOM 680 N N . VAL A 1 81 ? -6.077 -10.830 5.039 1.00 83.81 81 VAL A N 1
ATOM 681 C CA . VAL A 1 81 ? -5.380 -11.060 6.310 1.00 83.81 81 VAL A CA 1
ATOM 682 C C . VAL A 1 81 ? -5.9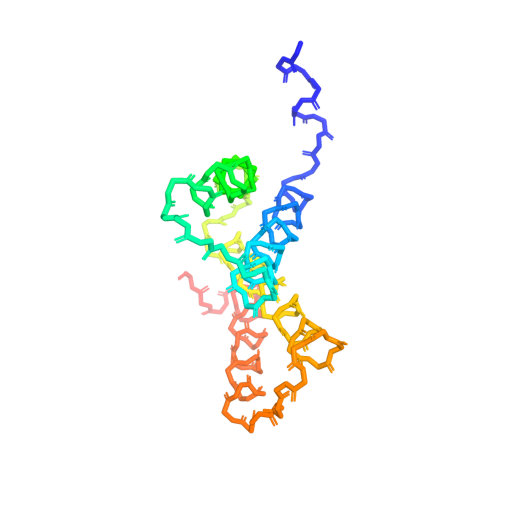37 -10.128 7.387 1.00 83.81 81 VAL A C 1
ATOM 684 O O . VAL A 1 81 ? -6.284 -10.587 8.471 1.00 83.81 81 VAL A O 1
ATOM 687 N N . SER A 1 82 ? -6.099 -8.839 7.083 1.00 82.88 82 SER A N 1
ATOM 688 C CA . SER A 1 82 ? -6.586 -7.857 8.050 1.00 82.88 82 SER A CA 1
ATOM 689 C C . SER A 1 82 ? -8.010 -8.148 8.522 1.00 82.88 82 SER A C 1
ATOM 691 O O . SER A 1 82 ? -8.277 -8.237 9.723 1.00 82.88 82 SER A O 1
ATOM 693 N N . SER A 1 83 ? -8.915 -8.397 7.577 1.00 77.94 83 SER A N 1
ATOM 694 C CA . SER A 1 83 ? -10.301 -8.760 7.845 1.00 77.94 83 SER A CA 1
ATOM 695 C C . SER A 1 83 ? -10.410 -10.050 8.655 1.00 77.94 83 SER A C 1
ATOM 697 O O . SER A 1 83 ? -11.197 -10.092 9.598 1.00 77.94 83 SER A O 1
ATOM 699 N N . HIS A 1 84 ? -9.617 -11.078 8.334 1.00 78.25 84 HIS A N 1
ATOM 700 C CA . HIS A 1 84 ? -9.703 -12.374 9.008 1.00 78.25 84 HIS A CA 1
ATOM 701 C C . HIS A 1 84 ? -9.102 -12.363 10.419 1.00 78.25 84 HIS A C 1
ATOM 703 O O . HIS A 1 84 ? -9.710 -12.906 11.338 1.00 78.25 84 HIS A O 1
ATOM 709 N N . PHE A 1 85 ? -7.928 -11.748 10.601 1.00 77.38 85 PHE A N 1
ATOM 710 C CA . PHE A 1 85 ? -7.181 -11.830 11.861 1.00 77.38 85 PHE A CA 1
ATOM 711 C C . PHE A 1 85 ? -7.446 -10.674 12.829 1.00 77.38 85 PHE A C 1
ATOM 713 O O . PHE A 1 85 ? -7.342 -10.880 14.036 1.00 77.38 85 PHE A O 1
ATOM 720 N N . PHE A 1 86 ? -7.780 -9.477 12.338 1.00 75.44 86 PHE A N 1
ATOM 721 C CA . PHE A 1 86 ? -7.880 -8.284 13.188 1.00 75.44 86 PHE A CA 1
ATOM 722 C C . PHE A 1 86 ? -9.295 -7.712 13.280 1.00 75.44 86 PHE A C 1
ATOM 724 O O . PHE A 1 86 ? -9.696 -7.259 14.347 1.00 75.44 86 PHE A O 1
ATOM 731 N N . VAL A 1 87 ? -10.060 -7.726 12.184 1.00 70.19 87 VAL A N 1
ATOM 732 C CA . VAL A 1 87 ? -11.392 -7.090 12.138 1.00 70.19 87 VAL A CA 1
ATOM 733 C C . VAL A 1 87 ? -12.529 -8.092 12.396 1.00 70.19 87 VAL A C 1
ATOM 735 O O . VAL A 1 87 ? -13.618 -7.699 12.804 1.00 70.19 87 VAL A O 1
ATOM 738 N N . GLY A 1 88 ? -12.291 -9.391 12.195 1.00 66.19 88 GLY A N 1
ATOM 739 C CA . GLY A 1 88 ? -13.296 -10.443 12.390 1.00 66.19 88 GLY A CA 1
ATOM 740 C C . GLY A 1 88 ? -14.409 -10.451 11.333 1.00 66.19 88 GLY A C 1
ATOM 741 O O . GLY A 1 88 ? -15.466 -11.047 11.546 1.00 66.19 88 GLY A O 1
ATOM 742 N N . GLU A 1 89 ? -14.199 -9.798 10.187 1.00 67.75 89 GLU A N 1
ATOM 743 C CA . GLU A 1 89 ? -15.151 -9.825 9.076 1.00 67.75 89 GLU A CA 1
ATOM 744 C C . GLU A 1 89 ? -15.122 -11.188 8.374 1.00 67.75 89 GLU A C 1
ATOM 746 O O . GLU A 1 89 ? -14.063 -11.732 8.051 1.00 67.75 89 GLU A O 1
ATOM 751 N N . LYS A 1 90 ? -16.307 -11.746 8.092 1.00 66.00 90 LYS A N 1
ATOM 752 C CA . LYS A 1 90 ? -16.419 -12.982 7.310 1.00 66.00 90 LYS A CA 1
ATOM 753 C C . LYS A 1 90 ? -16.041 -12.700 5.857 1.00 66.00 90 LYS A C 1
ATOM 755 O O . LYS A 1 90 ? -16.682 -11.887 5.194 1.00 66.00 90 LYS A O 1
ATOM 760 N N . LEU A 1 91 ? -15.041 -13.419 5.353 1.00 65.62 91 LEU A N 1
ATOM 761 C CA . LEU A 1 91 ? -14.705 -13.449 3.931 1.00 65.62 91 LEU A CA 1
ATOM 762 C C . LEU A 1 91 ? -15.908 -13.931 3.119 1.00 65.62 91 LEU A C 1
ATOM 764 O O . LEU A 1 91 ? -16.337 -15.079 3.238 1.00 65.62 91 LEU A O 1
ATOM 768 N N . THR A 1 92 ? -16.462 -13.045 2.297 1.00 70.69 92 THR A N 1
ATOM 769 C CA . THR A 1 92 ? -17.555 -13.381 1.385 1.00 70.69 92 THR A CA 1
ATOM 770 C C . THR A 1 92 ? -17.001 -13.973 0.089 1.00 70.69 92 THR A C 1
ATOM 772 O O . THR A 1 92 ? -15.907 -13.618 -0.359 1.00 70.69 92 THR A O 1
ATOM 775 N N . MET A 1 93 ? -17.770 -14.860 -0.557 1.00 70.88 93 MET A N 1
ATOM 776 C CA . MET A 1 93 ? -17.405 -15.435 -1.864 1.00 70.88 93 MET A CA 1
ATOM 777 C C . MET A 1 93 ? -17.092 -14.360 -2.913 1.00 70.88 93 MET A C 1
ATOM 779 O O . MET A 1 93 ? -16.215 -14.561 -3.747 1.00 70.88 93 MET A O 1
ATOM 783 N N . THR A 1 94 ? -17.749 -13.202 -2.842 1.00 71.06 94 THR A N 1
ATOM 784 C CA . THR A 1 94 ? -17.517 -12.064 -3.739 1.00 71.06 94 THR A CA 1
ATOM 785 C C . THR A 1 94 ? -16.081 -11.539 -3.659 1.00 71.06 94 THR A C 1
ATOM 787 O O . THR A 1 94 ? -15.480 -11.244 -4.690 1.00 71.06 94 THR A O 1
ATOM 790 N N . VAL A 1 95 ? -15.498 -11.472 -2.454 1.00 68.19 95 VAL A N 1
ATOM 791 C CA . VAL A 1 95 ? -14.095 -11.065 -2.261 1.00 68.19 95 VAL A CA 1
ATOM 792 C C . VAL A 1 95 ? -13.152 -12.115 -2.849 1.00 68.19 95 VAL A C 1
ATOM 794 O O . VAL A 1 95 ? -12.226 -11.766 -3.578 1.00 68.19 95 VAL A O 1
ATOM 797 N N . GLY A 1 96 ? -13.428 -13.402 -2.607 1.00 70.38 96 GLY A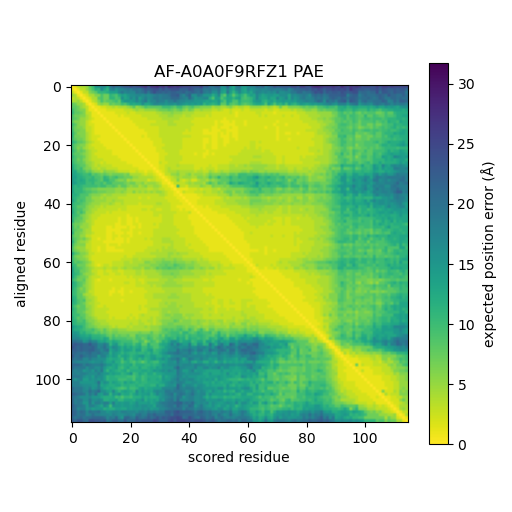 N 1
ATOM 798 C CA . GLY A 1 96 ? -12.659 -14.508 -3.187 1.00 70.38 96 GLY A CA 1
ATOM 799 C C . GLY A 1 96 ? -12.677 -14.517 -4.720 1.00 70.38 96 GLY A C 1
ATOM 800 O O . GLY A 1 96 ? -11.640 -14.707 -5.353 1.00 70.38 96 GLY A O 1
ATOM 801 N N . PHE A 1 97 ? -13.834 -14.242 -5.325 1.00 75.94 97 PHE A N 1
ATOM 802 C CA . PHE A 1 97 ? -13.978 -14.159 -6.778 1.00 75.94 97 PHE A CA 1
ATOM 803 C C . PHE A 1 97 ? -13.203 -12.974 -7.371 1.00 75.94 97 PHE A C 1
ATOM 805 O O . PHE A 1 97 ? -12.503 -13.134 -8.370 1.00 75.94 97 PHE A O 1
ATOM 812 N N . GLY A 1 98 ? -13.252 -11.805 -6.720 1.00 74.12 98 GLY A N 1
ATOM 813 C CA . GLY A 1 98 ? -12.456 -10.642 -7.121 1.00 74.12 98 GLY A CA 1
ATOM 814 C C . GLY A 1 98 ? -10.950 -10.929 -7.123 1.00 74.12 98 GLY A C 1
ATOM 815 O O . GLY A 1 98 ? -10.263 -10.588 -8.084 1.00 74.12 98 GLY A O 1
ATOM 816 N N . ILE A 1 99 ? -10.447 -11.629 -6.099 1.00 72.31 99 ILE A N 1
ATOM 817 C CA . ILE A 1 99 ? -9.038 -12.056 -6.019 1.00 72.31 99 ILE A CA 1
ATOM 818 C C . ILE A 1 99 ? -8.664 -12.947 -7.200 1.00 72.31 99 ILE A C 1
ATOM 820 O O . ILE A 1 99 ? -7.656 -12.701 -7.862 1.00 72.31 99 ILE A O 1
ATOM 824 N N . ALA A 1 100 ? -9.478 -13.969 -7.475 1.00 77.50 100 ALA A N 1
ATOM 825 C CA . ALA A 1 100 ? -9.212 -14.921 -8.548 1.00 77.50 100 ALA A CA 1
ATOM 826 C C . ALA A 1 100 ? -9.114 -14.227 -9.917 1.00 77.50 100 ALA A C 1
ATOM 828 O O . ALA A 1 100 ? -8.195 -14.514 -10.683 1.00 77.50 100 ALA A O 1
ATOM 829 N N . LEU A 1 101 ? -10.008 -13.270 -10.196 1.00 80.62 101 LEU A N 1
ATOM 830 C CA . LEU A 1 101 ? -9.985 -12.489 -11.436 1.00 80.62 101 LEU A CA 1
ATOM 831 C C . LEU A 1 101 ? -8.721 -11.637 -11.579 1.00 80.62 101 LEU A C 1
ATOM 833 O O . LEU A 1 101 ? -8.182 -11.526 -12.677 1.00 80.62 101 LEU A O 1
ATOM 837 N N . ILE A 1 102 ? -8.224 -11.057 -10.487 1.00 76.19 102 ILE A N 1
ATOM 838 C CA . ILE A 1 102 ? -7.021 -10.214 -10.509 1.00 76.19 102 ILE A CA 1
ATOM 839 C C . ILE A 1 102 ? -5.762 -11.054 -10.723 1.00 76.19 102 ILE A C 1
ATOM 841 O O . ILE A 1 102 ? -4.895 -10.659 -11.501 1.00 76.19 102 ILE A O 1
ATOM 845 N N . ILE A 1 103 ? -5.684 -12.237 -10.105 1.00 77.12 103 ILE A N 1
ATOM 846 C CA . ILE A 1 103 ? -4.583 -13.184 -10.333 1.00 77.12 103 ILE A CA 1
ATOM 847 C C . ILE A 1 103 ? -4.576 -13.652 -11.795 1.00 77.12 103 ILE A C 1
ATOM 849 O O . ILE A 1 103 ? -3.531 -13.610 -12.446 1.00 77.12 103 ILE A O 1
ATOM 853 N N . LEU A 1 104 ? -5.738 -14.045 -12.329 1.00 80.12 104 LEU A N 1
ATOM 854 C CA . LEU A 1 104 ? -5.890 -14.440 -13.735 1.00 80.12 104 LEU A CA 1
ATOM 855 C C . LEU A 1 104 ? -5.524 -13.300 -14.693 1.00 80.12 104 LEU A C 1
ATOM 857 O O . LEU A 1 104 ? -4.757 -13.507 -15.630 1.00 80.12 104 LEU A O 1
ATOM 861 N N . GLY A 1 105 ? -6.012 -12.086 -14.430 1.00 77.50 105 GLY A N 1
ATOM 862 C CA . GLY A 1 105 ? -5.680 -10.902 -15.219 1.00 77.50 105 GLY A CA 1
ATOM 863 C C . GLY A 1 105 ? -4.181 -10.602 -15.207 1.00 77.50 105 GLY A C 1
ATOM 864 O O . GLY A 1 105 ? -3.583 -10.411 -16.262 1.00 77.50 105 GLY A O 1
ATOM 865 N N . GLY A 1 106 ? -3.541 -10.643 -14.034 1.00 71.88 106 GLY A N 1
ATOM 866 C CA . GLY A 1 106 ? -2.094 -10.457 -13.906 1.00 71.88 106 GLY A CA 1
ATOM 867 C C . GLY A 1 106 ? -1.283 -11.514 -14.663 1.00 71.88 106 GLY A C 1
ATOM 868 O O . GLY A 1 106 ? -0.256 -11.190 -15.263 1.00 71.88 106 GLY A O 1
ATOM 869 N N . HIS A 1 107 ? -1.759 -12.761 -14.689 1.00 75.44 107 HIS A N 1
ATOM 870 C CA . HIS A 1 107 ? -1.135 -13.834 -15.459 1.00 75.44 107 HIS A CA 1
ATOM 871 C C . HIS A 1 107 ? -1.216 -13.575 -16.971 1.00 75.44 107 HIS A C 1
ATOM 873 O O . HIS A 1 107 ? -0.186 -13.610 -17.642 1.00 75.44 107 HIS A O 1
ATOM 879 N N . PHE A 1 108 ? -2.389 -13.201 -17.492 1.00 77.38 108 PHE A N 1
ATOM 880 C CA . PHE A 1 108 ? -2.564 -12.890 -18.916 1.00 77.38 108 PHE A CA 1
ATOM 881 C C . PHE A 1 108 ? -1.763 -11.672 -19.388 1.00 77.38 108 PHE A C 1
ATOM 883 O O . PHE A 1 108 ? -1.276 -11.655 -20.520 1.00 77.38 108 PHE A O 1
ATOM 890 N N . VAL A 1 109 ? -1.578 -10.673 -18.523 1.00 75.75 109 VAL A N 1
ATOM 891 C CA . VAL A 1 109 ? -0.709 -9.523 -18.812 1.00 75.75 109 VAL A CA 1
ATOM 892 C C . VAL A 1 109 ? 0.756 -9.950 -18.896 1.00 75.75 109 VAL A C 1
ATOM 894 O O . VAL A 1 109 ? 1.469 -9.533 -19.806 1.00 75.75 109 VAL A O 1
ATOM 897 N N . ARG A 1 110 ? 1.220 -10.816 -17.985 1.00 70.38 110 ARG A N 1
ATOM 898 C CA . ARG A 1 110 ? 2.602 -11.320 -18.003 1.00 70.38 110 ARG A CA 1
ATOM 899 C C . ARG A 1 110 ? 2.910 -12.125 -19.267 1.00 70.38 110 ARG A C 1
ATOM 901 O O . ARG A 1 110 ? 4.024 -12.040 -19.775 1.00 70.38 110 ARG A O 1
ATOM 908 N N . GLU A 1 111 ? 1.948 -12.898 -19.755 1.00 78.12 111 GLU A N 1
ATOM 909 C CA . GLU A 1 111 ? 2.100 -13.707 -20.971 1.00 78.12 111 GLU A CA 1
ATOM 910 C C . GLU A 1 111 ? 1.940 -12.896 -22.269 1.00 78.12 111 GLU A C 1
ATOM 912 O O . GLU A 1 111 ? 2.112 -13.436 -23.358 1.00 78.12 111 GLU A O 1
ATOM 917 N N . GLY A 1 112 ? 1.643 -11.593 -22.177 1.00 70.31 112 GLY A N 1
ATOM 918 C CA . GLY A 1 112 ? 1.483 -10.718 -23.342 1.00 70.31 112 GLY A CA 1
ATOM 919 C C . GLY A 1 112 ? 0.204 -10.977 -24.143 1.00 70.31 112 GLY A C 1
ATOM 920 O O . GLY A 1 112 ? 0.086 -10.507 -25.274 1.00 70.31 112 GLY A O 1
ATOM 921 N N . ILE A 1 113 ? -0.753 -11.711 -23.564 1.00 73.69 113 ILE A N 1
ATOM 922 C CA . ILE A 1 113 ? -2.060 -12.003 -24.171 1.00 73.69 113 ILE A CA 1
ATOM 923 C C . ILE A 1 113 ? -2.924 -10.736 -24.192 1.00 73.69 113 ILE A C 1
ATOM 925 O O . ILE A 1 113 ? -3.676 -10.503 -25.138 1.00 73.69 113 ILE A O 1
ATOM 929 N N . ILE A 1 114 ? -2.790 -9.899 -23.162 1.00 61.81 114 ILE A N 1
ATOM 930 C CA . ILE A 1 114 ? -3.485 -8.618 -23.024 1.00 61.81 114 ILE A CA 1
ATOM 931 C C . ILE A 1 114 ? -2.413 -7.528 -22.939 1.00 61.81 114 ILE A C 1
ATOM 933 O O . ILE A 1 114 ? -1.515 -7.617 -22.099 1.00 61.81 114 ILE A O 1
ATOM 937 N N . LYS A 1 115 ? -2.480 -6.549 -23.849 1.00 53.25 115 LYS A N 1
ATOM 938 C CA . LYS A 1 115 ? -1.543 -5.417 -23.928 1.00 53.25 115 LYS A CA 1
ATOM 939 C C . LYS A 1 115 ? -1.949 -4.280 -23.007 1.00 53.25 115 LYS A C 1
ATOM 941 O O . LYS A 1 115 ? -3.159 -3.973 -22.975 1.00 53.25 115 LYS A O 1
#

Secondary structure (DSSP, 8-state):
-HHHHTTS-HHHHHHHHHHHHHHHHHHHHH---SSHHHHHHHHHHHHHHHHHHHHHHHHHSS-HHHHHHHHHHHHHHHHHHHIIIII-----HHHHHHHHHHHHHHHHHHTTS--

Nearest PDB structures (foldseek):
  7szt-assembly1_B  TM=7.147E-01  e=1.716E-01  Clostridiales bacterium oral taxon 876
  8vxu-assembly2_D  TM=6.820E-01  e=2.338E-01  Clostridia bacterium
  8uwu-assembly1_A  TM=6.421E-01  e=5.614E-01  Escherichia coli
  8uoz-assembly1_B  TM=4.983E-01  e=6.899E-01  Escherichia coli
  7mgx-assembly2_F  TM=6.598E-01  e=2.376E+00  Escherichia coli

Organism: NCBI:txid412755

Radius of gyration: 16.12 Å; Cα contacts (8 Å, |Δi|>4): 105; chains: 1; bounding box: 39×32×44 Å